Protein AF-A0A9D4H6Y2-F1 (afdb_monomer)

Foldseek 3Di:
DQDAAEEEDDDDAPHDCVSVVVVVVVLVVVVVVVRPHYHYYYHNNQDPVDVVSVVSVVVCCVVSVNDDDDDDDPPPPPPPPDDDDDDDDDDDDDDDDDDD

Solvent-accessible surface area (backbone atoms only — not comparable to full-atom values): 6860 Å² total; per-residue (Å²): 134,93,64,72,49,78,48,75,46,78,39,60,74,88,58,65,67,63,61,57,50,53,51,50,53,52,50,52,54,50,54,73,69,71,51,83,45,66,48,79,50,70,49,62,56,62,49,85,89,40,66,71,48,54,51,46,56,56,46,48,24,66,75,69,71,47,83,88,77,88,76,82,79,77,79,77,78,77,73,83,68,75,93,68,90,76,92,78,90,80,90,78,90,82,90,84,88,85,86,134

Mean predicted aligned error: 13.14 Å

Nearest PDB structures (foldseek):
  3th8-assembly1_A  TM=3.185E-01  e=8.040E+00  Escherichia coli K-12

Sequence (100 aa):
MKRVLFGIFYRPPNADASYTNLIDDSIGLAIETGISDIIITGDFNMNNSQPTLVRKLDSWCLEYNLVQVHHHHHHHNQHHHHYHHHHHHHHHHHHYCYYY

Secondary structure (DSSP, 8-state):
---EEEEEEEPPTT--HHHHHHHHHHHHHHHHTT-SEEEEEEE----TT-HHHHHHHHHHHHHTT-----------------------------------

Structure (mmCIF, N/CA/C/O backbone):
data_AF-A0A9D4H6Y2-F1
#
_entry.id   AF-A0A9D4H6Y2-F1
#
loop_
_atom_site.group_PDB
_atom_site.id
_atom_site.type_symbol
_atom_site.label_atom_id
_atom_site.label_alt_id
_atom_site.label_comp_id
_atom_site.label_asym_id
_atom_site.label_entity_id
_atom_site.label_seq_id
_atom_site.pdbx_PDB_ins_code
_atom_site.Cartn_x
_atom_site.Cartn_y
_atom_site.Cartn_z
_atom_site.occupancy
_atom_site.B_iso_or_equiv
_atom_site.auth_seq_id
_atom_site.auth_comp_id
_atom_site.auth_asym_id
_atom_site.auth_atom_id
_atom_site.pdbx_PDB_model_num
ATOM 1 N N . MET A 1 1 ? -19.870 -7.418 15.434 1.00 76.06 1 MET A N 1
ATOM 2 C CA . MET A 1 1 ? -18.786 -8.315 14.974 1.00 76.06 1 MET A CA 1
ATOM 3 C C . MET A 1 1 ? -17.590 -7.467 14.584 1.00 76.06 1 MET A C 1
ATOM 5 O O . MET A 1 1 ? -17.790 -6.453 13.925 1.00 76.06 1 MET A O 1
ATOM 9 N N . LYS A 1 2 ? -16.382 -7.854 15.003 1.00 87.69 2 LYS A N 1
ATOM 10 C CA . LYS A 1 2 ? -15.138 -7.230 14.538 1.00 87.69 2 LYS A CA 1
ATOM 11 C C . LYS A 1 2 ? -14.889 -7.672 13.092 1.00 87.69 2 LYS A C 1
ATOM 13 O O . LYS A 1 2 ? -15.035 -8.856 12.799 1.00 87.69 2 LYS A O 1
ATOM 18 N N . ARG A 1 3 ? -14.590 -6.732 12.195 1.00 91.81 3 ARG A N 1
ATOM 19 C CA . ARG A 1 3 ? -14.269 -7.011 10.788 1.00 91.81 3 ARG A CA 1
ATOM 20 C C . ARG A 1 3 ? -12.767 -6.858 10.608 1.00 91.81 3 ARG A C 1
ATOM 22 O O . ARG A 1 3 ? -12.207 -5.904 11.129 1.00 91.81 3 ARG A O 1
ATOM 29 N N . VAL A 1 4 ? -12.156 -7.801 9.902 1.00 94.88 4 VAL A N 1
ATOM 30 C CA . VAL A 1 4 ? -10.739 -7.765 9.536 1.00 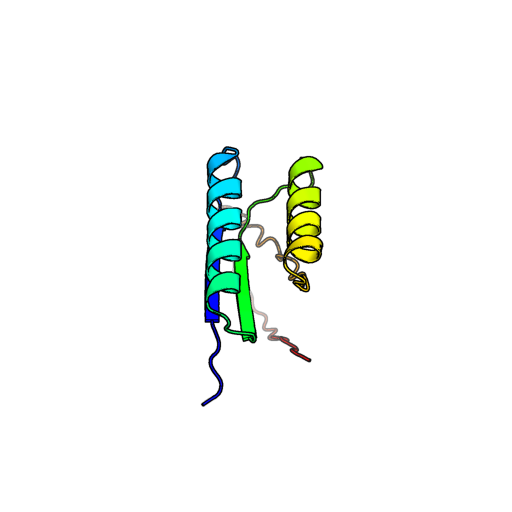94.88 4 VAL A CA 1
ATOM 31 C C . VAL A 1 4 ? -10.666 -7.869 8.021 1.00 94.88 4 VAL A C 1
ATOM 33 O O . VAL A 1 4 ? -11.332 -8.727 7.440 1.00 94.88 4 VAL A O 1
ATOM 36 N N . LEU A 1 5 ? -9.887 -6.994 7.396 1.00 94.81 5 LEU A N 1
ATOM 37 C CA . LEU A 1 5 ? -9.598 -7.038 5.970 1.00 94.81 5 LEU A CA 1
ATOM 38 C C . LEU A 1 5 ? -8.182 -7.577 5.778 1.00 94.81 5 LEU A C 1
ATOM 40 O O . LEU A 1 5 ? -7.229 -7.064 6.357 1.00 94.81 5 LEU A O 1
ATOM 44 N N . PHE A 1 6 ? -8.052 -8.627 4.975 1.00 94.75 6 PHE A N 1
ATOM 45 C CA . PHE A 1 6 ? -6.772 -9.259 4.686 1.00 94.75 6 PHE A CA 1
ATOM 46 C C . PHE A 1 6 ? -6.483 -9.162 3.191 1.00 94.75 6 PHE A C 1
ATOM 48 O O . PHE A 1 6 ? -7.279 -9.630 2.377 1.00 94.75 6 PHE A O 1
ATOM 55 N N . GLY A 1 7 ? -5.351 -8.555 2.842 1.00 92.56 7 GLY A N 1
ATOM 56 C CA . GLY A 1 7 ? -4.875 -8.406 1.472 1.00 92.56 7 GLY A CA 1
ATOM 57 C C . GLY A 1 7 ? -3.512 -9.062 1.287 1.00 92.56 7 GLY A C 1
ATOM 58 O O . GLY A 1 7 ? -2.645 -8.980 2.158 1.00 92.56 7 GLY A O 1
ATOM 59 N N . ILE A 1 8 ? -3.313 -9.696 0.133 1.00 94.19 8 ILE A N 1
ATOM 60 C CA . ILE A 1 8 ? -2.012 -10.210 -0.289 1.00 94.19 8 ILE A CA 1
ATOM 61 C C . ILE A 1 8 ? -1.649 -9.630 -1.651 1.00 94.19 8 ILE A C 1
ATOM 63 O O . ILE A 1 8 ? -2.444 -9.699 -2.587 1.00 94.19 8 ILE A O 1
ATOM 67 N N . PHE A 1 9 ? -0.445 -9.076 -1.765 1.00 93.00 9 PHE A N 1
ATOM 68 C CA . PHE A 1 9 ? 0.082 -8.570 -3.026 1.00 93.00 9 PHE A CA 1
ATOM 69 C C . PHE A 1 9 ? 1.250 -9.416 -3.522 1.00 93.00 9 PHE A C 1
ATOM 71 O O . PHE A 1 9 ? 2.081 -9.902 -2.757 1.00 93.00 9 PHE A O 1
ATOM 78 N N . TYR A 1 10 ? 1.333 -9.557 -4.839 1.00 91.38 10 TYR A N 1
ATOM 79 C CA . TYR A 1 10 ? 2.543 -9.999 -5.511 1.00 91.38 10 TYR A CA 1
ATOM 80 C C . TYR A 1 10 ? 2.881 -8.981 -6.590 1.00 91.38 10 TYR A C 1
ATOM 82 O O . TYR A 1 10 ? 2.127 -8.810 -7.550 1.00 91.38 10 TYR A O 1
ATOM 90 N N . ARG A 1 11 ? 4.013 -8.298 -6.431 1.00 89.75 11 ARG A N 1
ATOM 91 C CA . ARG A 1 11 ? 4.580 -7.441 -7.472 1.00 89.75 11 ARG A CA 1
ATOM 92 C C . ARG A 1 11 ? 5.740 -8.201 -8.114 1.00 89.75 11 ARG A C 1
ATOM 94 O O . ARG A 1 11 ? 6.667 -8.562 -7.393 1.00 89.75 11 ARG A O 1
ATOM 101 N N . PRO A 1 12 ? 5.728 -8.446 -9.436 1.00 89.56 12 PRO A N 1
ATOM 102 C CA . PRO A 1 12 ? 6.832 -9.125 -10.103 1.00 89.56 12 PRO A CA 1
ATOM 103 C C . PRO A 1 12 ? 8.165 -8.361 -9.977 1.00 89.56 12 PRO A C 1
ATOM 105 O O . PRO A 1 12 ? 8.170 -7.124 -9.914 1.00 89.56 12 PRO A O 1
ATOM 108 N N . PRO A 1 13 ? 9.315 -9.058 -10.006 1.00 84.88 13 PRO A N 1
ATOM 109 C CA . PRO A 1 13 ? 10.619 -8.417 -10.147 1.00 84.88 13 PRO A CA 1
ATOM 110 C C . PRO A 1 13 ? 10.672 -7.533 -11.398 1.00 84.88 13 PRO A C 1
ATOM 112 O O . PRO A 1 13 ? 10.153 -7.907 -12.447 1.00 84.88 13 PRO A O 1
ATOM 115 N N . ASN A 1 14 ? 11.323 -6.370 -11.302 1.00 83.19 14 ASN A N 1
ATOM 116 C CA . ASN A 1 14 ? 11.445 -5.395 -12.399 1.00 83.19 14 ASN A CA 1
ATOM 117 C C . ASN A 1 14 ? 10.107 -4.914 -12.991 1.00 83.19 14 ASN A C 1
ATOM 119 O O . ASN A 1 14 ? 10.098 -4.372 -14.095 1.00 83.19 14 ASN A O 1
ATOM 123 N N . ALA A 1 15 ? 8.994 -5.086 -12.267 1.00 85.31 15 ALA A N 1
ATOM 124 C CA . ALA A 1 15 ? 7.727 -4.482 -12.644 1.00 85.31 15 ALA A CA 1
ATOM 125 C C . ALA A 1 15 ? 7.888 -2.964 -12.814 1.00 85.31 15 ALA A C 1
ATOM 127 O O . ALA A 1 15 ? 8.693 -2.325 -12.126 1.00 85.31 15 ALA A O 1
ATOM 128 N N . ASP A 1 16 ? 7.118 -2.390 -13.729 1.00 87.75 16 ASP A N 1
ATOM 129 C CA . ASP A 1 16 ? 7.085 -0.947 -13.921 1.00 87.75 16 ASP A CA 1
ATOM 130 C C . ASP A 1 16 ? 6.345 -0.238 -12.762 1.00 87.75 16 ASP A C 1
ATOM 132 O O . ASP A 1 16 ? 6.004 -0.830 -11.726 1.00 87.75 16 ASP A O 1
ATOM 136 N N . ALA A 1 17 ? 6.141 1.071 -12.913 1.00 85.75 17 ALA A N 1
ATOM 137 C CA . ALA A 1 17 ? 5.466 1.892 -11.917 1.00 85.75 17 ALA A CA 1
ATOM 138 C C . ALA A 1 17 ? 3.960 1.594 -11.795 1.00 85.75 17 ALA A C 1
ATOM 140 O O . ALA A 1 17 ? 3.379 1.901 -10.755 1.00 85.75 17 ALA A O 1
ATOM 141 N N . SER A 1 18 ? 3.318 0.982 -12.799 1.00 90.56 18 SER A N 1
ATOM 142 C CA . SER A 1 18 ? 1.871 0.753 -12.769 1.00 90.56 18 SER A CA 1
ATOM 143 C C . SER A 1 18 ? 1.485 -0.231 -11.670 1.00 90.56 18 SER A C 1
ATOM 145 O O . SER A 1 18 ? 0.467 -0.040 -11.017 1.00 90.56 18 SER A O 1
ATOM 147 N N . TYR A 1 19 ? 2.318 -1.240 -11.400 1.00 91.25 19 TYR A N 1
ATOM 148 C CA . TYR A 1 19 ? 2.097 -2.175 -10.292 1.00 91.25 19 TYR A CA 1
ATOM 149 C C . TYR A 1 19 ? 2.116 -1.475 -8.939 1.00 91.25 19 TYR A C 1
ATOM 151 O O . TYR A 1 19 ? 1.304 -1.776 -8.071 1.00 91.25 19 TYR A O 1
ATOM 159 N N . THR A 1 20 ? 3.039 -0.533 -8.759 1.00 89.00 20 THR A N 1
ATOM 160 C CA . THR A 1 20 ? 3.121 0.249 -7.527 1.00 89.00 20 THR A CA 1
ATOM 161 C C . THR A 1 20 ? 1.886 1.134 -7.376 1.00 89.00 20 THR A C 1
ATOM 163 O O . THR A 1 20 ? 1.316 1.165 -6.293 1.00 89.00 20 THR A O 1
ATOM 166 N N . ASN A 1 21 ? 1.424 1.775 -8.452 1.00 90.81 21 ASN A N 1
ATOM 167 C CA . ASN A 1 21 ? 0.201 2.584 -8.428 1.00 90.81 21 ASN A CA 1
ATOM 168 C C . ASN A 1 21 ? -1.043 1.736 -8.117 1.00 90.81 21 ASN A C 1
ATOM 170 O O . ASN A 1 21 ? -1.845 2.122 -7.283 1.00 90.81 21 ASN A O 1
ATOM 174 N N . LEU A 1 22 ? -1.170 0.541 -8.706 1.00 93.81 22 LEU A N 1
ATOM 175 C CA . LEU A 1 22 ? -2.297 -0.358 -8.426 1.00 93.81 22 LEU A CA 1
ATOM 176 C C . LEU A 1 22 ? -2.330 -0.824 -6.966 1.00 93.81 22 LEU A C 1
ATOM 178 O O . LEU A 1 22 ? -3.407 -0.977 -6.389 1.00 93.81 22 LEU A O 1
ATOM 182 N N . ILE A 1 23 ? -1.161 -1.070 -6.369 1.00 93.62 23 ILE A N 1
ATOM 183 C CA . ILE A 1 23 ? -1.059 -1.394 -4.943 1.00 93.62 23 ILE A CA 1
ATOM 184 C 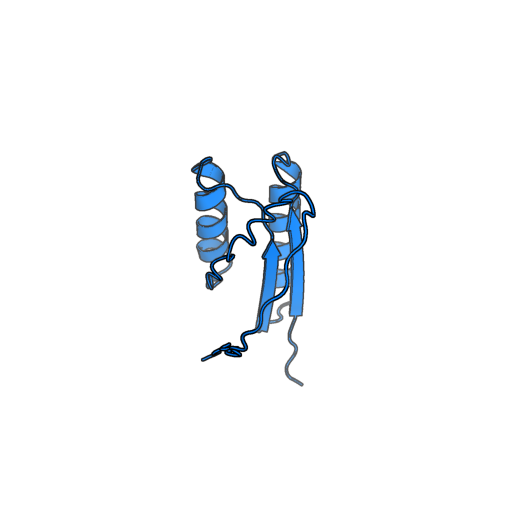C . ILE A 1 23 ? -1.473 -0.182 -4.104 1.00 93.62 23 ILE A C 1
ATOM 186 O O . ILE A 1 23 ? -2.258 -0.351 -3.178 1.00 93.62 23 ILE A O 1
ATOM 190 N N . ASP A 1 24 ? -1.003 1.017 -4.453 1.00 93.19 24 ASP A N 1
ATOM 191 C CA . ASP A 1 24 ? -1.370 2.273 -3.788 1.00 93.19 24 ASP A CA 1
ATOM 192 C C . ASP A 1 24 ? -2.892 2.483 -3.778 1.00 93.19 24 ASP A C 1
ATOM 194 O O . ASP A 1 24 ? -3.504 2.573 -2.715 1.00 93.19 24 ASP A O 1
ATOM 198 N N . ASP A 1 25 ? -3.513 2.418 -4.958 1.00 95.31 25 ASP A N 1
ATOM 199 C CA . ASP A 1 25 ? -4.960 2.552 -5.136 1.00 95.31 25 ASP A CA 1
ATOM 200 C C . ASP A 1 25 ? -5.722 1.494 -4.321 1.00 95.31 25 ASP A C 1
ATOM 202 O O . ASP A 1 25 ? -6.729 1.789 -3.678 1.00 95.31 25 ASP A O 1
ATOM 206 N N . SER A 1 26 ? -5.230 0.250 -4.300 1.00 95.12 26 SER A N 1
ATOM 207 C CA . SER A 1 26 ? -5.857 -0.843 -3.546 1.00 95.12 26 SER A CA 1
ATOM 208 C C . SER A 1 26 ? -5.796 -0.620 -2.032 1.00 95.12 26 SER A C 1
ATOM 210 O O . SER A 1 26 ? -6.742 -0.972 -1.326 1.00 95.12 26 SER A O 1
ATOM 212 N N . ILE A 1 27 ? -4.701 -0.047 -1.524 1.00 93.75 27 ILE A N 1
ATOM 213 C CA . ILE A 1 27 ? -4.568 0.315 -0.109 1.00 93.75 27 ILE A CA 1
ATOM 214 C C . ILE A 1 27 ? -5.519 1.468 0.216 1.00 93.75 27 ILE A C 1
ATOM 216 O O . ILE A 1 27 ? -6.264 1.364 1.189 1.00 93.75 27 ILE A O 1
ATOM 220 N N . GLY A 1 28 ? -5.567 2.511 -0.617 1.00 94.38 28 GLY A N 1
ATOM 221 C CA . GLY A 1 28 ? -6.513 3.618 -0.457 1.00 94.38 28 GLY A CA 1
ATOM 222 C C . GLY A 1 28 ? -7.964 3.132 -0.382 1.00 94.38 28 GLY A C 1
ATOM 223 O O . GLY A 1 28 ? -8.670 3.420 0.585 1.00 94.38 28 GLY A O 1
ATOM 224 N N . LEU A 1 29 ? -8.377 2.278 -1.324 1.00 95.12 29 LEU A N 1
ATOM 225 C CA . LEU A 1 29 ? -9.708 1.663 -1.323 1.00 95.12 29 LEU A CA 1
ATOM 226 C C . LEU A 1 29 ? -9.970 0.820 -0.066 1.00 95.12 29 LEU A C 1
ATOM 228 O O . LEU A 1 29 ? -11.084 0.823 0.459 1.00 95.12 29 LEU A O 1
ATOM 232 N N . ALA A 1 30 ? -8.964 0.101 0.441 1.00 94.06 30 ALA A N 1
ATOM 233 C CA . ALA A 1 30 ? -9.081 -0.666 1.679 1.00 94.06 30 ALA A CA 1
ATOM 234 C C . ALA A 1 30 ? -9.349 0.245 2.890 1.00 94.06 30 ALA A C 1
ATOM 236 O O . ALA A 1 30 ? -10.226 -0.071 3.700 1.00 94.06 30 ALA A O 1
ATOM 237 N N . ILE A 1 31 ? -8.661 1.387 2.986 1.00 92.50 31 ILE A N 1
ATOM 238 C CA . ILE A 1 31 ? -8.895 2.396 4.030 1.00 92.50 31 ILE A CA 1
ATOM 239 C C . ILE A 1 31 ? -10.317 2.969 3.934 1.00 92.50 31 ILE A C 1
ATOM 241 O O . ILE A 1 31 ? -11.015 3.072 4.946 1.00 92.50 31 ILE A O 1
ATOM 245 N N . GLU A 1 32 ? -10.793 3.270 2.723 1.00 95.06 32 GLU A N 1
ATOM 246 C CA . GLU A 1 32 ? -12.132 3.829 2.484 1.00 95.06 32 GLU A CA 1
ATOM 247 C C . GLU A 1 32 ? -13.280 2.899 2.916 1.00 95.06 32 GLU A C 1
ATOM 249 O O . GLU A 1 32 ? -14.394 3.362 3.168 1.00 95.06 32 GLU A O 1
ATOM 254 N N . THR A 1 33 ? -13.026 1.595 3.092 1.00 92.81 33 THR A N 1
ATOM 255 C CA . THR A 1 33 ? -14.035 0.659 3.624 1.00 92.81 33 THR A CA 1
ATOM 256 C C . THR A 1 33 ? -14.447 0.949 5.074 1.00 92.81 33 THR A C 1
ATOM 258 O O . THR A 1 33 ? -15.459 0.418 5.545 1.00 92.81 33 THR A O 1
ATOM 261 N N . GLY A 1 34 ? -13.658 1.741 5.812 1.00 92.12 34 GLY A N 1
ATOM 262 C CA . GLY A 1 34 ? -13.857 2.006 7.238 1.00 92.12 34 GLY A CA 1
ATOM 263 C C . GLY A 1 34 ? -13.561 0.805 8.146 1.00 92.12 34 GLY A C 1
ATOM 264 O O . GLY A 1 34 ? -13.924 0.818 9.325 1.00 92.12 34 GLY A O 1
ATOM 265 N N . ILE A 1 35 ? -12.938 -0.256 7.621 1.00 92.00 35 ILE A N 1
ATOM 266 C CA . ILE A 1 35 ? -12.443 -1.383 8.417 1.00 92.00 35 ILE A CA 1
ATOM 267 C C . ILE A 1 35 ? -11.107 -0.976 9.044 1.00 92.00 35 ILE A C 1
ATOM 269 O O . ILE A 1 35 ? -10.156 -0.675 8.338 1.00 92.00 35 ILE A O 1
ATOM 273 N N . SER A 1 36 ? -11.030 -0.984 10.375 1.00 88.62 36 SER A N 1
ATOM 274 C CA . SER A 1 36 ? -9.831 -0.572 11.120 1.00 88.62 36 SER A CA 1
ATOM 275 C C . SER A 1 36 ? -8.727 -1.624 11.145 1.00 88.62 36 SER A C 1
ATOM 277 O O . SER A 1 36 ? -7.549 -1.292 11.211 1.00 88.62 36 SER A O 1
ATOM 279 N N . ASP A 1 37 ? -9.101 -2.902 11.144 1.00 92.62 37 ASP A N 1
ATOM 280 C CA . ASP A 1 37 ? -8.156 -4.008 11.258 1.00 92.62 37 ASP A CA 1
ATOM 281 C C . ASP A 1 37 ? -7.798 -4.510 9.860 1.00 92.62 37 ASP A C 1
ATOM 283 O O . ASP A 1 37 ? -8.469 -5.386 9.308 1.00 92.62 37 ASP A O 1
ATOM 287 N N . ILE A 1 38 ? -6.756 -3.921 9.277 1.00 94.06 38 ILE A N 1
ATOM 288 C CA . ILE A 1 38 ? -6.263 -4.260 7.942 1.00 94.06 38 ILE A CA 1
ATOM 289 C C . ILE A 1 38 ? -4.898 -4.932 8.074 1.00 94.06 38 ILE A C 1
ATOM 291 O O . ILE A 1 38 ? -3.993 -4.407 8.718 1.00 94.06 38 ILE A O 1
ATOM 295 N N . ILE A 1 39 ? -4.745 -6.095 7.446 1.00 93.81 39 ILE A N 1
ATOM 296 C CA . ILE A 1 39 ? -3.471 -6.804 7.341 1.00 93.81 39 ILE A CA 1
ATOM 297 C C . ILE A 1 39 ? -3.125 -6.919 5.863 1.00 93.81 39 ILE A C 1
ATOM 299 O O . ILE A 1 39 ? -3.875 -7.510 5.086 1.00 93.81 39 ILE A O 1
ATOM 303 N N . ILE A 1 40 ? -1.973 -6.370 5.489 1.00 92.81 40 ILE A N 1
ATOM 304 C CA . ILE A 1 40 ? -1.426 -6.465 4.138 1.00 92.81 40 ILE A CA 1
ATOM 305 C C . ILE A 1 40 ? -0.131 -7.263 4.214 1.00 92.81 40 ILE A C 1
ATOM 307 O O . ILE A 1 40 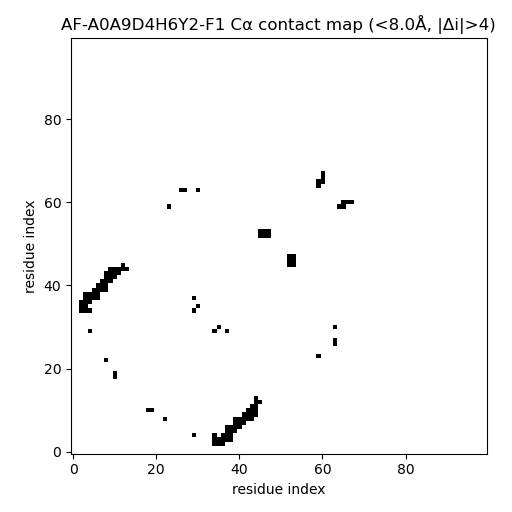? 0.753 -6.967 5.016 1.00 92.81 40 ILE A O 1
ATOM 311 N N . THR A 1 41 ? -0.019 -8.285 3.376 1.00 92.25 41 THR A N 1
ATOM 312 C CA . THR A 1 41 ? 1.184 -9.109 3.261 1.00 92.25 41 THR A CA 1
ATOM 313 C C . THR A 1 41 ? 1.537 -9.350 1.798 1.00 92.25 41 THR A C 1
ATOM 315 O O . THR A 1 41 ? 0.797 -8.957 0.896 1.00 92.25 41 THR A O 1
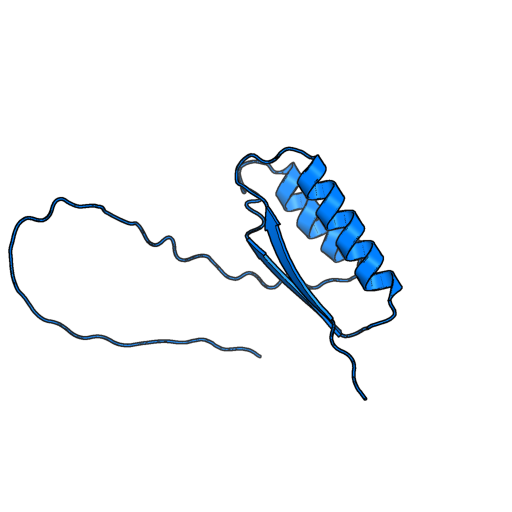ATOM 318 N N . GLY A 1 42 ? 2.667 -10.004 1.555 1.00 89.75 42 GLY A N 1
ATOM 319 C CA . GLY A 1 42 ? 3.068 -10.424 0.224 1.00 89.75 42 GLY A CA 1
ATOM 320 C C . GLY A 1 42 ? 4.504 -10.081 -0.128 1.00 89.75 42 GLY A C 1
ATOM 321 O O . GLY A 1 42 ? 5.262 -9.545 0.680 1.00 89.75 42 GLY A O 1
ATOM 322 N N . ASP A 1 43 ? 4.857 -10.413 -1.365 1.00 87.94 43 ASP A N 1
ATOM 323 C CA . ASP A 1 43 ? 6.165 -10.129 -1.938 1.00 87.94 43 ASP A CA 1
ATOM 324 C C . ASP A 1 43 ? 6.046 -8.954 -2.910 1.00 87.94 43 ASP A C 1
ATOM 326 O O . ASP A 1 43 ? 5.486 -9.052 -4.006 1.00 87.94 43 ASP A O 1
ATOM 330 N N . PHE A 1 44 ? 6.574 -7.814 -2.476 1.00 85.94 44 PHE A N 1
ATOM 331 C CA . PHE A 1 44 ? 6.542 -6.579 -3.244 1.00 85.94 44 PHE A CA 1
ATOM 332 C C . PHE A 1 44 ? 7.704 -6.475 -4.247 1.00 85.94 44 PHE A C 1
ATOM 334 O O . PHE A 1 44 ? 7.713 -5.548 -5.061 1.00 85.94 44 PHE A O 1
ATOM 341 N N . ASN A 1 45 ? 8.706 -7.366 -4.187 1.00 84.50 45 ASN A N 1
ATOM 342 C CA . ASN A 1 45 ? 9.939 -7.304 -4.985 1.00 84.50 45 ASN A CA 1
ATOM 343 C C . ASN A 1 45 ? 10.508 -5.876 -5.124 1.00 84.50 45 ASN A C 1
ATOM 345 O O . ASN A 1 45 ? 10.975 -5.453 -6.189 1.00 84.50 45 ASN A O 1
ATOM 349 N N . MET A 1 46 ? 10.427 -5.091 -4.047 1.00 76.19 46 MET A N 1
ATOM 350 C CA . MET A 1 46 ? 10.985 -3.747 -3.989 1.00 76.19 46 MET A CA 1
ATOM 351 C C . MET A 1 46 ? 12.459 -3.891 -3.655 1.00 76.19 46 MET A C 1
ATOM 353 O O . MET A 1 46 ? 12.838 -4.094 -2.506 1.00 76.19 46 MET A O 1
ATOM 357 N N . ASN A 1 47 ? 13.292 -3.905 -4.693 1.00 66.12 47 ASN A N 1
ATOM 358 C CA . ASN A 1 47 ? 14.716 -4.109 -4.500 1.00 66.12 47 ASN A CA 1
ATOM 359 C C . ASN A 1 47 ? 15.325 -2.933 -3.706 1.00 66.12 47 ASN A C 1
ATOM 361 O O . ASN A 1 47 ? 15.022 -1.765 -3.947 1.00 66.12 47 ASN A O 1
ATOM 365 N N . ASN A 1 48 ? 16.226 -3.241 -2.771 1.00 57.38 48 ASN A N 1
ATOM 366 C CA . ASN A 1 48 ? 16.947 -2.221 -1.997 1.00 57.38 48 ASN A CA 1
ATOM 367 C C . ASN A 1 48 ? 17.925 -1.407 -2.867 1.00 57.38 48 ASN A C 1
ATOM 369 O O . ASN A 1 48 ? 18.421 -0.365 -2.448 1.00 57.38 48 ASN A O 1
ATOM 373 N N . SER A 1 49 ? 18.204 -1.875 -4.087 1.00 57.41 49 SER A N 1
ATOM 374 C CA . SER A 1 49 ? 19.015 -1.184 -5.092 1.00 57.41 49 SER A CA 1
ATOM 375 C C . SER A 1 49 ? 18.292 -0.014 -5.775 1.00 57.41 49 SER A C 1
ATOM 377 O O . SER A 1 49 ? 18.941 0.758 -6.476 1.00 57.41 49 SER A O 1
ATOM 379 N N . GLN A 1 50 ? 16.980 0.145 -5.574 1.00 61.50 50 GLN A N 1
ATOM 380 C CA . GLN A 1 50 ? 16.193 1.282 -6.042 1.00 61.50 50 GLN A CA 1
ATOM 381 C C . GLN A 1 50 ? 15.655 2.052 -4.832 1.00 61.50 50 GLN A C 1
ATOM 383 O O . GLN A 1 50 ? 14.574 1.746 -4.322 1.00 61.50 50 GLN A O 1
ATOM 388 N N . PRO A 1 51 ? 16.383 3.093 -4.380 1.00 64.31 51 PRO A N 1
ATOM 389 C CA . PRO A 1 51 ? 16.014 3.884 -3.207 1.00 64.31 51 PRO A CA 1
ATOM 390 C C . PRO A 1 51 ? 14.605 4.481 -3.282 1.00 64.31 51 PRO A C 1
ATOM 392 O O . PRO A 1 51 ? 13.997 4.762 -2.256 1.00 64.31 51 PRO A O 1
ATOM 395 N N . THR A 1 52 ? 14.075 4.684 -4.489 1.00 67.06 52 THR A N 1
ATOM 396 C CA . THR A 1 52 ? 12.724 5.198 -4.733 1.00 67.06 52 THR A CA 1
ATOM 397 C C . THR A 1 52 ? 11.622 4.233 -4.296 1.00 67.06 52 THR A C 1
ATOM 399 O O . THR A 1 52 ? 10.579 4.696 -3.848 1.00 67.06 52 THR A O 1
ATOM 402 N N . LEU A 1 53 ? 11.840 2.916 -4.386 1.00 65.81 53 LEU A N 1
ATOM 403 C CA . LEU A 1 53 ? 10.834 1.909 -4.032 1.00 65.81 53 LEU A CA 1
ATOM 404 C C . LEU A 1 53 ? 10.769 1.666 -2.523 1.00 65.81 53 LEU A C 1
ATOM 406 O O . LEU A 1 53 ? 9.677 1.614 -1.968 1.00 65.81 53 LEU A O 1
ATOM 410 N N . VAL A 1 54 ? 11.917 1.614 -1.840 1.00 68.50 54 VAL A N 1
ATOM 411 C CA . VAL A 1 54 ? 11.959 1.543 -0.366 1.00 68.50 54 VAL A CA 1
ATOM 412 C C . VAL A 1 54 ? 11.260 2.762 0.245 1.00 68.50 54 VAL A C 1
ATOM 414 O O . VAL A 1 54 ? 10.383 2.613 1.089 1.00 68.50 54 VAL A O 1
ATOM 417 N N . ARG A 1 55 ? 11.532 3.959 -0.295 1.00 77.44 55 ARG A N 1
ATOM 418 C CA . ARG A 1 55 ? 10.830 5.194 0.092 1.00 77.44 55 ARG A CA 1
ATOM 419 C C . ARG A 1 55 ? 9.317 5.126 -0.118 1.00 77.44 55 ARG A C 1
ATOM 421 O O . ARG A 1 55 ? 8.595 5.866 0.541 1.00 77.44 55 ARG A O 1
ATOM 428 N N . LYS A 1 56 ? 8.823 4.287 -1.035 1.00 83.94 56 LYS A N 1
ATOM 429 C CA . LYS A 1 56 ? 7.385 4.161 -1.295 1.00 83.94 56 LYS A CA 1
ATOM 430 C C . LYS A 1 56 ? 6.682 3.316 -0.230 1.00 83.94 56 LYS A C 1
ATOM 432 O O . LYS A 1 56 ? 5.585 3.693 0.160 1.00 83.94 56 LYS A O 1
ATOM 437 N N . LEU A 1 57 ? 7.316 2.263 0.301 1.00 82.94 57 LEU A N 1
ATOM 438 C CA . LEU A 1 57 ? 6.786 1.544 1.474 1.00 82.94 57 LEU A CA 1
ATOM 439 C C . LEU A 1 57 ? 6.704 2.468 2.689 1.00 82.94 57 LEU A C 1
ATOM 441 O O . LEU A 1 57 ? 5.659 2.528 3.332 1.00 82.94 57 LEU A O 1
ATOM 445 N N . ASP A 1 58 ? 7.767 3.235 2.945 1.00 85.25 58 ASP A N 1
ATOM 446 C CA . ASP A 1 58 ? 7.780 4.228 4.023 1.00 85.25 58 ASP A CA 1
ATOM 447 C C . ASP A 1 58 ? 6.677 5.279 3.815 1.00 85.25 58 ASP A C 1
ATOM 449 O O . ASP A 1 58 ? 5.946 5.613 4.747 1.00 85.25 58 ASP A O 1
ATOM 453 N N . SER A 1 59 ? 6.509 5.760 2.576 1.00 89.44 59 SER A N 1
ATOM 454 C CA . SER A 1 59 ? 5.442 6.697 2.204 1.00 89.44 59 SER A CA 1
ATOM 455 C C . SER A 1 59 ? 4.059 6.129 2.502 1.00 89.44 59 SER A C 1
ATOM 457 O O . SER A 1 59 ? 3.258 6.825 3.111 1.00 89.44 59 SER A O 1
ATOM 459 N N . TRP A 1 60 ? 3.779 4.880 2.123 1.00 89.69 60 TRP A N 1
ATOM 460 C CA . TRP A 1 60 ? 2.495 4.237 2.414 1.00 89.69 60 TRP A CA 1
ATOM 461 C C . TRP A 1 60 ? 2.258 4.054 3.908 1.00 89.69 60 TRP A C 1
ATOM 463 O O . TRP A 1 60 ? 1.141 4.254 4.377 1.00 89.69 60 TRP A O 1
ATOM 473 N N . CYS A 1 61 ? 3.298 3.710 4.670 1.00 89.06 61 CYS A N 1
ATOM 474 C CA . CYS A 1 61 ? 3.189 3.592 6.121 1.00 89.06 61 CYS A CA 1
ATOM 475 C C . CYS A 1 61 ? 2.814 4.926 6.767 1.00 89.06 61 CYS A C 1
ATOM 477 O O . CYS A 1 61 ? 1.936 4.964 7.626 1.00 89.06 61 CYS A O 1
ATOM 479 N N . LEU A 1 62 ? 3.425 6.022 6.319 1.00 90.19 62 LEU A N 1
ATOM 480 C CA . LEU A 1 62 ? 3.112 7.361 6.810 1.00 90.19 62 LEU A CA 1
ATOM 481 C C . LEU A 1 62 ? 1.725 7.840 6.364 1.00 90.19 62 LEU A C 1
ATOM 483 O O . LEU A 1 62 ? 0.966 8.348 7.183 1.00 90.19 62 LEU A O 1
ATOM 487 N N . GLU A 1 63 ? 1.396 7.678 5.084 1.00 92.75 63 GLU A N 1
ATOM 488 C CA . GLU A 1 63 ? 0.160 8.185 4.477 1.00 92.75 63 GLU A CA 1
ATOM 489 C C . GLU A 1 63 ? -1.084 7.464 5.001 1.00 92.75 63 GLU A C 1
ATOM 491 O O . GLU A 1 63 ? -2.066 8.106 5.370 1.00 92.75 63 GLU A O 1
ATOM 496 N N . TYR A 1 64 ? -1.022 6.136 5.104 1.00 89.94 64 TYR A N 1
ATOM 497 C CA . TYR A 1 64 ? -2.151 5.304 5.520 1.00 89.94 64 TYR A CA 1
ATOM 498 C C . TYR A 1 64 ? -2.077 4.873 6.991 1.00 89.94 64 TYR A C 1
ATOM 500 O O . TYR A 1 64 ? -2.884 4.054 7.431 1.00 89.94 64 TYR A O 1
ATOM 508 N N . ASN A 1 65 ? -1.122 5.415 7.758 1.00 88.81 65 ASN A N 1
ATOM 509 C CA . ASN A 1 65 ? -0.875 5.055 9.156 1.00 88.81 65 ASN A CA 1
ATOM 510 C C . ASN A 1 65 ? -0.703 3.531 9.354 1.00 88.81 65 ASN A C 1
ATOM 512 O O . ASN A 1 65 ? -1.279 2.927 10.262 1.00 88.81 65 ASN A O 1
ATOM 516 N N . LEU A 1 66 ? 0.069 2.903 8.463 1.00 87.00 66 LEU A N 1
ATOM 517 C CA . LEU A 1 66 ? 0.384 1.475 8.517 1.00 87.00 66 LEU A CA 1
ATOM 518 C C . LEU A 1 66 ? 1.686 1.247 9.280 1.00 87.00 66 LEU A C 1
ATOM 520 O O . LEU A 1 66 ? 2.603 2.067 9.264 1.00 87.00 66 LEU A O 1
ATOM 524 N N . VAL A 1 67 ? 1.786 0.079 9.908 1.00 89.06 67 VAL A N 1
ATOM 525 C CA . VAL A 1 67 ? 3.013 -0.376 10.561 1.00 89.06 67 VAL A CA 1
ATOM 526 C C . VAL A 1 67 ? 3.642 -1.469 9.711 1.00 89.06 67 VAL A C 1
ATOM 528 O O . VAL A 1 67 ? 3.041 -2.522 9.493 1.00 89.06 67 VAL A O 1
ATOM 531 N N . GLN A 1 68 ? 4.867 -1.233 9.247 1.00 84.62 68 GLN A N 1
ATOM 532 C CA . GLN A 1 68 ? 5.632 -2.250 8.540 1.00 84.62 68 GLN A CA 1
ATOM 533 C C . GLN A 1 68 ? 6.212 -3.270 9.523 1.00 84.62 68 GLN A C 1
ATOM 535 O O . GLN A 1 68 ? 6.932 -2.924 10.458 1.00 84.62 68 GLN A O 1
ATOM 540 N N . VAL A 1 69 ? 5.952 -4.552 9.263 1.00 83.44 69 VAL A N 1
ATOM 541 C CA . VAL A 1 69 ? 6.582 -5.671 9.970 1.00 83.44 69 VAL A CA 1
ATOM 542 C C . VAL A 1 69 ? 7.503 -6.385 8.987 1.00 83.44 69 VAL A C 1
ATOM 544 O O . VAL A 1 69 ? 7.045 -7.027 8.042 1.00 83.44 69 VAL A O 1
ATOM 547 N N . HIS A 1 70 ? 8.817 -6.250 9.169 1.00 70.06 70 HIS A N 1
ATOM 548 C CA . HIS A 1 70 ? 9.787 -6.894 8.287 1.00 70.06 70 HIS A CA 1
ATOM 549 C C . HIS A 1 70 ? 9.889 -8.389 8.590 1.00 70.06 70 HIS A C 1
ATOM 551 O O . HIS A 1 70 ? 10.341 -8.779 9.665 1.00 70.06 70 HIS A O 1
ATOM 557 N N . HIS A 1 71 ? 9.566 -9.227 7.607 1.00 58.97 71 HIS A N 1
ATOM 558 C CA . HIS A 1 71 ? 10.013 -10.615 7.593 1.00 58.97 71 HIS A CA 1
ATOM 559 C C . HIS A 1 71 ? 11.246 -10.704 6.689 1.00 58.97 71 HIS A C 1
ATOM 561 O O . HIS A 1 71 ? 11.164 -10.444 5.489 1.00 58.97 71 HIS A O 1
ATOM 567 N N . HIS A 1 72 ? 12.411 -11.016 7.258 1.00 55.22 72 HIS A N 1
ATOM 568 C CA . HIS A 1 72 ? 13.597 -11.294 6.450 1.00 55.22 72 HIS A CA 1
ATOM 569 C C . HIS A 1 72 ? 13.359 -12.585 5.662 1.00 55.22 72 HIS A C 1
ATOM 571 O O . HIS A 1 72 ? 13.194 -13.655 6.247 1.00 55.22 72 HIS A O 1
ATOM 577 N N . HIS A 1 73 ? 13.351 -12.495 4.332 1.00 50.91 73 HIS A N 1
ATOM 578 C CA . HIS A 1 73 ? 13.405 -13.682 3.491 1.00 50.91 73 HIS A CA 1
ATOM 579 C C . HIS A 1 73 ? 14.748 -14.383 3.724 1.00 50.91 73 HIS A C 1
ATOM 581 O O . HIS A 1 73 ? 15.805 -13.873 3.352 1.00 50.91 73 HIS A O 1
ATOM 587 N N . HIS A 1 74 ? 14.716 -15.580 4.311 1.00 43.44 74 HIS A N 1
ATOM 588 C CA . HIS A 1 74 ? 15.808 -16.527 4.141 1.00 43.44 74 HIS A CA 1
ATOM 589 C C . HIS A 1 74 ? 15.863 -16.884 2.656 1.00 43.44 74 HIS A C 1
ATOM 591 O O . HIS A 1 74 ? 14.996 -17.599 2.153 1.00 43.44 74 HIS A O 1
ATOM 597 N N . HIS A 1 75 ? 16.868 -16.372 1.946 1.00 44.50 75 HIS A N 1
ATOM 598 C CA . HIS A 1 75 ? 17.214 -16.881 0.628 1.00 44.50 75 HIS A CA 1
ATOM 599 C C . HIS A 1 75 ? 17.447 -18.389 0.758 1.00 44.50 75 HIS A C 1
ATOM 601 O O . HIS A 1 75 ? 18.468 -18.831 1.282 1.00 44.50 75 HIS A O 1
ATOM 607 N N . HIS A 1 76 ? 16.494 -19.196 0.294 1.00 41.97 76 HIS A N 1
AT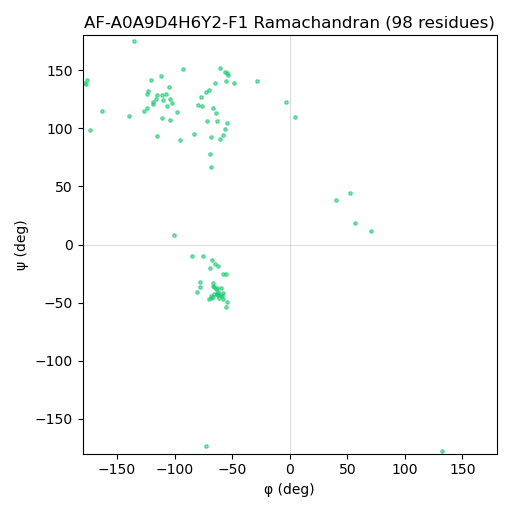OM 608 C CA . HIS A 1 76 ? 16.786 -20.577 -0.044 1.00 41.97 76 HIS A CA 1
ATOM 609 C C . HIS A 1 76 ? 17.685 -20.506 -1.278 1.00 41.97 76 HIS A C 1
ATOM 611 O O . HIS A 1 76 ? 17.205 -20.387 -2.405 1.00 41.97 76 HIS A O 1
ATOM 617 N N . ASN A 1 77 ? 19.002 -20.507 -1.055 1.00 36.62 77 ASN A N 1
ATOM 618 C CA . ASN A 1 77 ? 19.963 -20.826 -2.096 1.00 36.62 77 ASN A CA 1
ATOM 619 C C . ASN A 1 77 ? 19.602 -22.227 -2.596 1.00 36.62 77 ASN A C 1
ATOM 621 O O . ASN A 1 77 ? 20.025 -23.230 -2.021 1.00 36.62 77 ASN A O 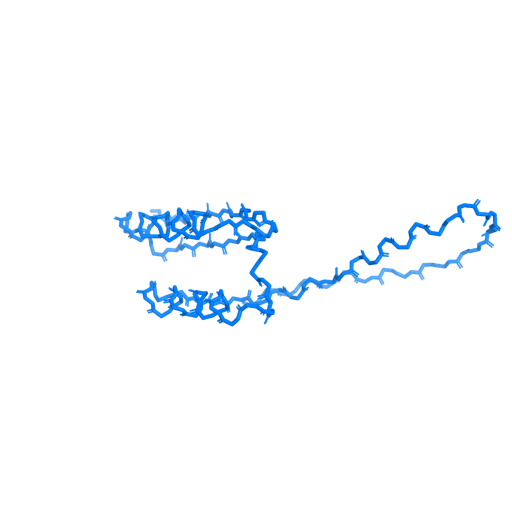1
ATOM 625 N N . GLN A 1 78 ? 18.813 -22.309 -3.666 1.00 38.88 78 GLN A N 1
ATOM 626 C CA . GLN A 1 78 ? 18.764 -23.507 -4.483 1.00 38.88 78 GLN A CA 1
ATOM 627 C C . GLN A 1 78 ? 20.107 -23.604 -5.204 1.00 38.88 78 GLN A C 1
ATOM 629 O O . GLN A 1 78 ? 20.243 -23.275 -6.380 1.00 38.88 78 GLN A O 1
ATOM 634 N N . HIS A 1 79 ? 21.124 -24.055 -4.473 1.00 37.56 79 HIS A N 1
ATOM 635 C CA . HIS A 1 79 ? 22.230 -24.759 -5.080 1.00 37.56 79 HIS A CA 1
ATOM 636 C C . HIS A 1 79 ? 21.634 -26.006 -5.737 1.00 37.56 79 HIS A C 1
ATOM 638 O O . HIS A 1 79 ? 21.519 -27.057 -5.111 1.00 37.56 79 HIS A O 1
ATOM 644 N N . HIS A 1 80 ? 21.252 -25.898 -7.011 1.00 38.84 80 HIS A N 1
ATOM 645 C CA . HIS A 1 80 ? 21.149 -27.053 -7.901 1.00 38.84 80 HIS A CA 1
ATOM 646 C C . HIS A 1 80 ? 22.572 -27.570 -8.148 1.00 38.84 80 HIS A C 1
ATOM 648 O O . HIS A 1 80 ? 23.132 -27.462 -9.236 1.00 38.84 80 HIS A O 1
ATOM 654 N N . HIS A 1 81 ? 23.202 -28.085 -7.091 1.00 39.59 81 HIS A N 1
ATOM 655 C CA . HIS A 1 81 ? 24.354 -28.949 -7.229 1.00 39.59 81 HIS A CA 1
ATOM 656 C C . HIS A 1 81 ? 23.826 -30.277 -7.753 1.00 39.59 81 HIS A C 1
ATOM 658 O O . HIS A 1 81 ? 23.145 -31.015 -7.048 1.00 39.59 81 HIS A O 1
ATOM 664 N N . HIS A 1 82 ? 24.100 -30.495 -9.041 1.00 38.88 82 HIS A N 1
ATOM 665 C CA . HIS A 1 82 ? 24.396 -31.785 -9.652 1.00 38.88 82 HIS A CA 1
ATOM 666 C C . HIS A 1 82 ? 24.262 -32.959 -8.674 1.00 38.88 82 HIS A C 1
ATOM 668 O O . HIS A 1 82 ? 25.095 -33.133 -7.785 1.00 38.88 82 HIS A O 1
ATOM 674 N N . TYR A 1 83 ? 23.228 -33.776 -8.873 1.00 34.50 83 TYR A N 1
ATOM 675 C CA . TYR A 1 83 ? 23.108 -35.076 -8.232 1.00 34.50 83 TYR A CA 1
ATOM 676 C C . TYR A 1 83 ? 24.343 -35.920 -8.563 1.00 34.50 83 TYR A C 1
ATOM 678 O O . TYR A 1 83 ? 24.421 -36.545 -9.617 1.00 34.50 83 TYR A O 1
ATOM 686 N N . HIS A 1 84 ? 25.291 -35.973 -7.637 1.00 38.91 84 HIS A N 1
ATOM 687 C CA . HIS A 1 84 ? 26.175 -37.112 -7.488 1.00 38.91 84 HIS A CA 1
ATOM 688 C C . HIS A 1 84 ? 26.053 -37.606 -6.051 1.00 38.91 84 HIS A C 1
ATOM 690 O O . HIS A 1 84 ? 26.300 -36.869 -5.103 1.00 38.91 84 HIS A O 1
ATOM 696 N N . HIS A 1 85 ? 25.577 -38.848 -5.945 1.00 44.38 85 HIS A N 1
ATOM 697 C CA . HIS A 1 85 ? 25.699 -39.775 -4.824 1.00 44.38 85 HIS A CA 1
ATOM 698 C C . HIS A 1 85 ? 26.541 -39.281 -3.637 1.00 44.38 85 HIS A C 1
ATOM 700 O O . HIS A 1 85 ? 27.736 -39.071 -3.792 1.00 44.38 85 HIS A O 1
ATOM 706 N N . HIS A 1 86 ? 25.955 -39.238 -2.439 1.00 36.50 86 HIS A N 1
ATOM 707 C CA . HIS A 1 86 ? 26.314 -40.149 -1.344 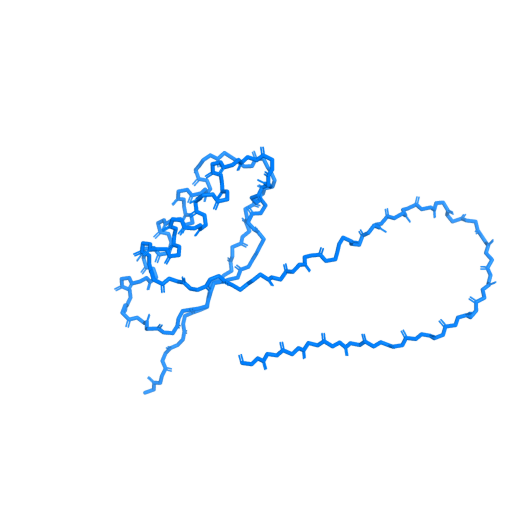1.00 36.50 86 HIS A CA 1
ATOM 708 C C . HIS A 1 86 ? 25.447 -39.885 -0.101 1.00 36.50 86 HIS A C 1
ATOM 710 O O . HIS A 1 86 ? 25.146 -38.750 0.255 1.00 36.50 86 HIS A O 1
ATOM 716 N N . HIS A 1 87 ? 25.028 -40.978 0.539 1.00 41.78 87 HIS A N 1
ATOM 717 C CA . HIS A 1 87 ? 24.407 -41.013 1.860 1.00 41.78 87 HIS A CA 1
ATOM 718 C C . HIS A 1 87 ? 25.200 -40.198 2.894 1.00 41.78 87 HIS A C 1
ATOM 720 O O . HIS A 1 87 ? 26.412 -40.359 2.961 1.00 41.78 87 HIS A O 1
ATOM 726 N N . HIS A 1 88 ? 24.519 -39.447 3.769 1.00 35.53 88 HIS A N 1
ATOM 727 C CA . HIS A 1 88 ? 24.556 -39.679 5.221 1.00 35.53 88 HIS A CA 1
ATOM 728 C C . HIS A 1 88 ? 23.618 -38.731 5.993 1.00 35.53 88 HIS A C 1
ATOM 730 O O . HIS A 1 88 ? 23.468 -37.558 5.674 1.00 35.53 88 HIS A O 1
ATOM 736 N N . HIS A 1 89 ? 22.988 -39.312 7.016 1.00 40.91 89 HIS A N 1
ATOM 737 C CA . HIS A 1 89 ? 22.260 -38.720 8.140 1.00 40.91 89 HIS A CA 1
ATOM 738 C C . HIS A 1 89 ? 22.708 -37.315 8.589 1.00 40.91 89 HIS A C 1
ATOM 740 O O . HIS A 1 89 ? 23.895 -37.096 8.786 1.00 40.91 89 HIS A O 1
ATOM 746 N N . HIS A 1 90 ? 21.756 -36.440 8.941 1.00 35.19 90 HIS A N 1
ATOM 747 C CA . HIS A 1 90 ? 21.462 -36.095 10.344 1.00 35.19 90 HIS A CA 1
ATOM 748 C C . HIS A 1 90 ? 20.279 -35.114 10.458 1.00 35.19 90 HIS A C 1
ATOM 750 O O . HIS A 1 90 ? 20.145 -34.166 9.691 1.00 35.19 90 HIS A O 1
ATOM 756 N N . HIS A 1 91 ? 19.419 -35.380 11.443 1.00 42.69 91 HIS A N 1
ATOM 757 C CA . HIS A 1 91 ? 18.361 -34.499 11.934 1.00 42.69 91 HIS A CA 1
ATOM 758 C C . HIS A 1 91 ? 18.899 -33.117 12.328 1.00 42.69 91 HIS A C 1
ATOM 760 O O . HIS A 1 91 ? 19.956 -33.057 12.940 1.00 42.69 91 HIS A O 1
ATOM 766 N N . HIS A 1 92 ? 18.107 -32.060 12.124 1.00 33.88 92 HIS A N 1
ATOM 767 C CA . HIS A 1 92 ? 17.712 -31.145 13.202 1.00 33.88 92 HIS A CA 1
ATOM 768 C C . HIS A 1 92 ? 16.501 -30.302 12.772 1.00 33.88 92 HIS A C 1
ATOM 770 O O . HIS A 1 92 ? 16.561 -29.491 11.853 1.00 33.88 92 HIS A O 1
ATOM 776 N N . HIS A 1 93 ? 15.384 -30.533 13.467 1.00 40.16 93 HIS A N 1
ATOM 777 C CA . HIS A 1 93 ? 14.283 -29.583 13.601 1.00 40.16 93 HIS A CA 1
ATOM 778 C C . HIS A 1 93 ? 14.812 -28.270 14.179 1.00 40.16 93 HIS A C 1
ATOM 780 O O . HIS A 1 93 ? 15.704 -28.332 15.012 1.00 40.16 93 HIS A O 1
ATOM 786 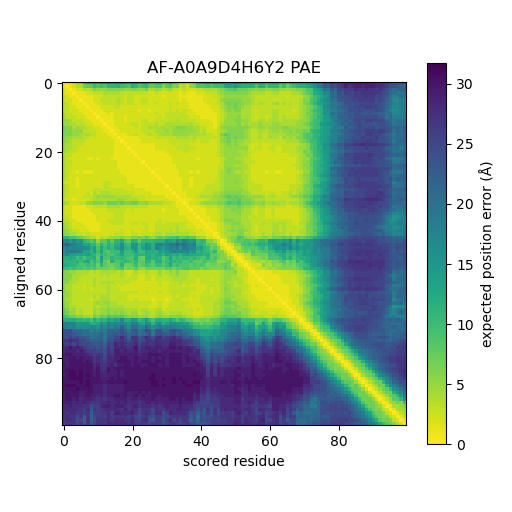N N . HIS A 1 94 ? 14.214 -27.136 13.809 1.00 32.81 94 HIS A N 1
ATOM 787 C CA . HIS A 1 94 ? 13.685 -26.134 14.745 1.00 32.81 94 HIS A CA 1
ATOM 788 C C . HIS A 1 94 ? 12.938 -25.051 13.946 1.00 32.81 94 HIS A C 1
ATOM 790 O O . HIS A 1 94 ? 13.531 -24.144 13.371 1.00 32.81 94 HIS A O 1
ATOM 796 N N . HIS A 1 95 ? 11.610 -25.186 13.900 1.00 35.84 95 HIS A N 1
ATOM 797 C CA . HIS A 1 95 ? 10.686 -24.098 13.584 1.00 35.84 95 HIS A CA 1
ATOM 798 C C . HIS A 1 95 ? 10.678 -23.112 14.753 1.00 35.84 95 HIS A C 1
ATOM 800 O O . HIS A 1 95 ? 10.474 -23.544 15.886 1.00 35.84 95 HIS A O 1
ATOM 806 N N . TYR A 1 96 ? 10.785 -21.813 14.477 1.00 29.14 96 TYR A N 1
ATOM 807 C CA . TYR A 1 96 ? 10.341 -20.778 15.408 1.00 29.14 96 TYR A CA 1
ATOM 808 C C . TYR A 1 96 ? 9.659 -19.647 14.631 1.00 29.14 96 TYR A C 1
ATOM 810 O O . TY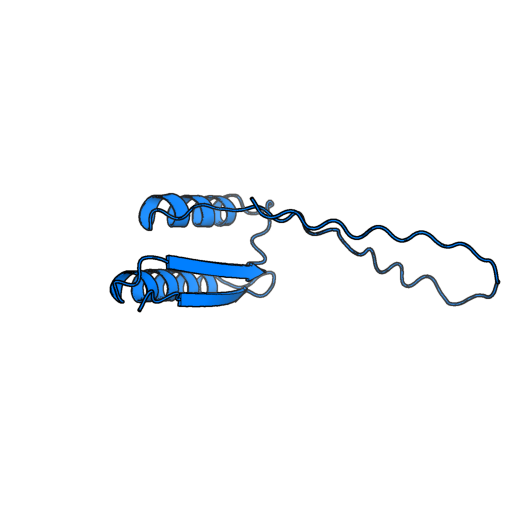R A 1 96 ? 10.306 -18.902 13.902 1.00 29.14 96 TYR A O 1
ATOM 818 N N . CYS A 1 97 ? 8.341 -19.530 14.800 1.00 25.53 97 CYS A N 1
ATOM 819 C CA . CYS A 1 97 ? 7.571 -18.324 14.511 1.00 25.53 97 CYS A CA 1
ATOM 820 C C . CYS A 1 97 ? 7.122 -17.760 15.863 1.00 25.53 97 CYS A C 1
ATOM 822 O O . CYS A 1 97 ? 6.469 -18.474 16.622 1.00 25.53 97 CYS A O 1
ATOM 824 N N . TYR A 1 98 ? 7.450 -16.504 16.156 1.00 24.64 98 TYR A N 1
ATOM 825 C CA . TYR A 1 98 ? 6.856 -15.759 17.265 1.00 24.64 98 TYR A CA 1
ATOM 826 C C . TYR A 1 98 ? 6.074 -14.582 16.683 1.00 24.64 98 TYR A C 1
ATOM 828 O O . TYR A 1 98 ? 6.628 -13.794 15.920 1.00 24.64 98 TYR A O 1
ATOM 836 N N . TYR A 1 99 ? 4.795 -14.485 17.043 1.00 29.05 99 TYR A N 1
ATOM 837 C CA . TYR A 1 99 ? 3.988 -13.274 16.909 1.00 29.05 99 TYR A CA 1
ATOM 838 C C . TYR A 1 99 ? 3.788 -12.712 18.322 1.00 29.05 99 TYR A C 1
ATOM 840 O O . TYR A 1 99 ? 3.415 -13.473 19.219 1.00 29.05 99 TYR A O 1
ATOM 848 N N . TYR A 1 100 ? 4.071 -11.422 18.507 1.00 32.00 100 TYR A N 1
ATOM 849 C CA . TYR A 1 100 ? 3.621 -10.628 19.655 1.00 32.00 100 TYR A CA 1
ATOM 850 C C . TYR A 1 100 ? 2.426 -9.781 19.231 1.00 32.00 100 TYR A C 1
ATOM 852 O O . TYR A 1 100 ? 2.450 -9.303 18.073 1.00 32.00 100 TYR A O 1
#

Organism: Dreissena polymorpha (NCBI:txid45954)

Radius of gyration: 18.89 Å; Cα contacts (8 Å, |Δi|>4): 61; chains: 1; bounding box: 45×49×34 Å

pLDDT: mean 72.11, std 23.72, range [24.64, 95.31]